Protein AF-A0A178GC09-F1 (afdb_monomer_lite)

Radius of gyration: 18.7 Å; chains: 1; bounding box: 62×29×46 Å

Secondary structure (DSSP, 8-state):
-HHHHHHH-TT-EEEEE-SS-EEEEPTTS-EEEEE--SS----TT-TTSSHHHHHHHHHHHSPPHHHHTTT--EEEEEESS--TT---HHHHHHHHHHHHHTT-SEEEEEETTS-BSS---PPPHHHHHHHHHHHHHHHHHHHHHHHHT--

Sequence (151 aa):
MLQQQLVKFPDAVWVQIYKDKMQLMDIDGTITHTRLPDVPYDHPRSIIADFDAAAVTLKQLLPSPVMKRLFSPIALLQIMDLPEDGLTEVEKRALLELGYESKVQNVILFDHAGNALTQANLPSQHRLTIIKIFLMIVIMVVLASSWFLTL

Foldseek 3Di:
DQLVVCVVQVLEFEWEQAQFKIFTAHSVRDTPFIFGFPDRLDDLQASNVDLVSLLVRLLVRDPDCPPSVPDHLEYEYEYEHADPVGDDPVRVVSVQVSVVSNVRNWYWYHYNVGHTPDDTPDDDPVVVVVVVVVVVVVVVVVVVVVVVVVD

Structure (mmCIF, N/CA/C/O backbone):
data_AF-A0A178GC09-F1
#
_entry.id   AF-A0A178GC09-F1
#
loop_
_atom_site.group_PDB
_atom_site.id
_atom_site.type_symbol
_atom_site.label_atom_id
_atom_site.label_alt_id
_atom_site.label_comp_id
_atom_site.label_asym_id
_atom_site.label_entity_id
_atom_site.label_seq_id
_atom_site.pdbx_PDB_ins_code
_atom_site.Cartn_x
_atom_site.Cartn_y
_atom_site.Cartn_z
_atom_site.occupancy
_atom_site.B_iso_or_equiv
_atom_site.auth_seq_id
_atom_site.auth_comp_id
_atom_site.auth_asym_id
_atom_site.auth_atom_id
_atom_site.pdbx_PDB_model_num
ATOM 1 N N . MET A 1 1 ? 8.783 -0.449 12.443 1.00 87.94 1 MET A N 1
ATOM 2 C CA . MET A 1 1 ? 8.723 -1.667 11.605 1.00 87.94 1 MET A CA 1
ATOM 3 C C . MET A 1 1 ? 7.281 -2.007 11.257 1.00 87.94 1 MET A C 1
ATOM 5 O O . MET A 1 1 ? 6.395 -1.657 12.035 1.00 87.94 1 MET A O 1
ATOM 9 N N . LEU A 1 2 ? 7.045 -2.664 10.118 1.00 89.12 2 LEU A N 1
ATOM 10 C CA . LEU A 1 2 ? 5.720 -3.057 9.613 1.00 89.12 2 LEU A CA 1
ATOM 11 C C . LEU A 1 2 ? 4.913 -3.847 10.651 1.00 89.12 2 LEU A C 1
ATOM 13 O O . LEU A 1 2 ? 3.786 -3.478 10.965 1.00 89.12 2 LEU A O 1
ATOM 17 N N . GLN A 1 3 ? 5.523 -4.860 11.267 1.00 89.38 3 GLN A N 1
ATOM 18 C CA . GLN A 1 3 ? 4.879 -5.728 12.259 1.00 89.38 3 GLN A CA 1
ATOM 19 C C . GLN A 1 3 ? 4.373 -4.929 13.467 1.00 89.38 3 GLN A C 1
ATOM 21 O O . GLN A 1 3 ? 3.278 -5.161 13.966 1.00 89.38 3 GLN A O 1
ATOM 26 N N . GLN A 1 4 ? 5.130 -3.918 13.902 1.00 88.38 4 GLN A N 1
ATOM 27 C CA . GLN A 1 4 ? 4.699 -3.032 14.987 1.00 88.38 4 GLN A CA 1
ATOM 28 C C . GLN A 1 4 ? 3.480 -2.191 14.586 1.00 88.38 4 GLN A C 1
ATOM 30 O O . GLN A 1 4 ? 2.637 -1.909 15.432 1.00 88.38 4 GLN A O 1
ATOM 35 N N . GLN A 1 5 ? 3.382 -1.774 13.318 1.00 88.00 5 GLN A N 1
ATOM 36 C CA . GLN A 1 5 ? 2.225 -1.019 12.831 1.00 88.00 5 GLN A CA 1
ATOM 37 C C . GLN A 1 5 ? 0.996 -1.910 12.657 1.00 88.00 5 GLN A C 1
ATOM 39 O O . GLN A 1 5 ? -0.090 -1.469 13.011 1.00 88.00 5 GLN A O 1
ATOM 44 N N . LEU A 1 6 ? 1.165 -3.155 12.204 1.00 87.88 6 LEU A N 1
ATOM 45 C CA . LEU A 1 6 ? 0.087 -4.147 12.134 1.00 87.88 6 LEU A CA 1
ATOM 46 C C . LEU A 1 6 ? -0.503 -4.441 13.522 1.00 87.88 6 LEU A C 1
ATOM 48 O O . LEU A 1 6 ? -1.715 -4.405 13.694 1.00 87.88 6 LEU A O 1
ATOM 52 N N . VAL A 1 7 ? 0.346 -4.619 14.544 1.00 87.50 7 VAL A N 1
ATOM 53 C CA . VAL A 1 7 ? -0.109 -4.799 15.938 1.00 87.50 7 VAL A CA 1
ATOM 54 C C . VAL A 1 7 ? -0.805 -3.543 16.474 1.00 87.50 7 VAL A C 1
ATOM 56 O O . VAL A 1 7 ? -1.811 -3.631 17.175 1.00 87.50 7 VAL A O 1
ATOM 59 N N . LYS A 1 8 ? -0.275 -2.356 16.158 1.00 85.19 8 LYS A N 1
ATOM 60 C CA . LYS A 1 8 ? -0.838 -1.076 16.611 1.00 85.19 8 LYS A CA 1
ATOM 61 C C . LYS A 1 8 ? -2.175 -0.748 15.938 1.00 85.19 8 LYS A C 1
ATOM 63 O O . LYS A 1 8 ? -3.032 -0.112 16.552 1.00 85.19 8 LYS A O 1
ATOM 68 N N . PHE A 1 9 ? -2.336 -1.154 14.685 1.00 83.44 9 PHE A N 1
ATOM 69 C CA . PHE A 1 9 ? -3.487 -0.858 13.846 1.00 83.44 9 PHE A CA 1
ATOM 70 C C . PHE A 1 9 ? -4.027 -2.159 13.239 1.00 83.44 9 PHE A C 1
ATOM 72 O O . PHE A 1 9 ? -3.809 -2.412 12.056 1.00 83.44 9 PHE A O 1
ATOM 79 N N . PRO A 1 10 ? -4.754 -2.975 14.022 1.00 80.81 10 PRO A N 1
ATOM 80 C CA . PRO A 1 10 ? -5.246 -4.275 13.563 1.00 80.81 10 PRO A CA 1
ATOM 81 C C . PRO A 1 10 ? -6.250 -4.162 12.410 1.00 80.81 10 PRO A C 1
ATOM 83 O O . PRO A 1 10 ? -6.382 -5.075 11.606 1.00 80.81 10 PRO A O 1
ATOM 86 N N . ASP A 1 11 ? -6.926 -3.017 12.295 1.00 78.2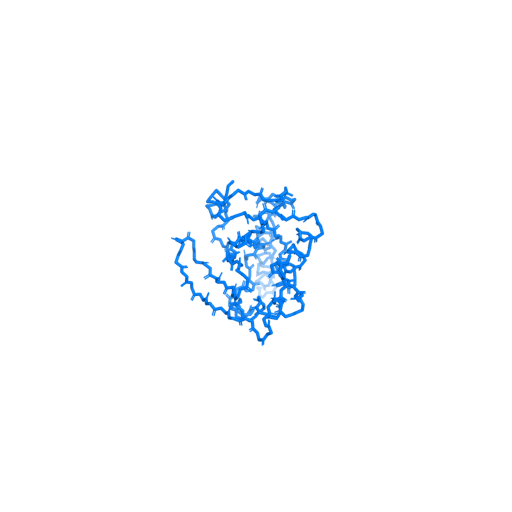5 11 ASP A N 1
ATOM 87 C CA . ASP A 1 11 ? -7.853 -2.749 11.198 1.00 78.25 11 ASP A CA 1
ATOM 88 C C . ASP A 1 11 ? -7.139 -2.277 9.919 1.00 78.25 11 ASP A C 1
ATOM 90 O O . ASP A 1 11 ? -7.805 -2.103 8.896 1.00 78.25 11 ASP A O 1
ATOM 94 N N . ALA A 1 12 ? -5.825 -2.003 9.954 1.00 84.19 12 ALA A N 1
ATOM 95 C CA . ALA A 1 12 ? -5.079 -1.413 8.841 1.00 84.19 12 ALA A CA 1
ATOM 96 C C . ALA A 1 12 ? -5.183 -2.246 7.560 1.00 84.19 12 ALA A C 1
ATOM 98 O O . ALA A 1 12 ? -5.212 -3.474 7.571 1.00 84.19 12 ALA A O 1
ATOM 99 N N . VAL A 1 13 ? -5.209 -1.556 6.425 1.00 87.38 13 VAL A N 1
ATOM 100 C CA . VAL A 1 13 ? -5.180 -2.212 5.121 1.00 87.38 13 VAL A CA 1
ATOM 101 C C . VAL A 1 13 ? -3.726 -2.429 4.727 1.00 87.38 13 VAL A C 1
ATOM 103 O O . VAL A 1 13 ? -3.028 -1.466 4.421 1.00 87.38 13 VAL A O 1
ATOM 106 N N . TRP A 1 14 ? -3.266 -3.677 4.726 1.00 91.12 14 TRP A N 1
ATOM 107 C CA . TRP A 1 14 ? -1.921 -4.020 4.275 1.00 91.12 14 TRP A CA 1
ATOM 108 C C . TRP A 1 14 ? -1.936 -4.486 2.821 1.00 91.12 14 TRP A C 1
ATOM 110 O O . TRP A 1 14 ? -2.581 -5.474 2.474 1.00 91.12 14 TRP A O 1
ATOM 120 N N . VAL A 1 15 ? -1.223 -3.757 1.964 1.00 92.06 15 VAL A N 1
ATOM 121 C CA . VAL A 1 15 ? -1.088 -4.075 0.541 1.00 92.06 15 VAL A CA 1
ATOM 122 C C . VAL A 1 15 ? 0.379 -4.274 0.204 1.00 92.06 15 VAL A C 1
ATOM 124 O O . VAL A 1 15 ? 1.208 -3.422 0.514 1.00 92.06 15 VAL A O 1
ATOM 127 N N . GLN A 1 16 ? 0.687 -5.377 -0.468 1.00 94.50 16 GLN A N 1
ATOM 128 C CA . GLN A 1 16 ? 1.968 -5.600 -1.122 1.00 94.50 16 GLN A CA 1
ATOM 129 C C . GLN A 1 16 ? 1.888 -5.172 -2.585 1.00 94.50 16 GLN A C 1
ATOM 131 O O . GLN A 1 16 ? 0.954 -5.541 -3.300 1.00 94.50 16 GLN A O 1
ATOM 136 N N . ILE A 1 17 ? 2.868 -4.386 -3.020 1.00 91.75 17 ILE A N 1
ATOM 137 C CA . ILE A 1 17 ? 2.974 -3.854 -4.378 1.00 91.75 17 ILE A CA 1
ATOM 138 C C . ILE A 1 17 ? 4.210 -4.463 -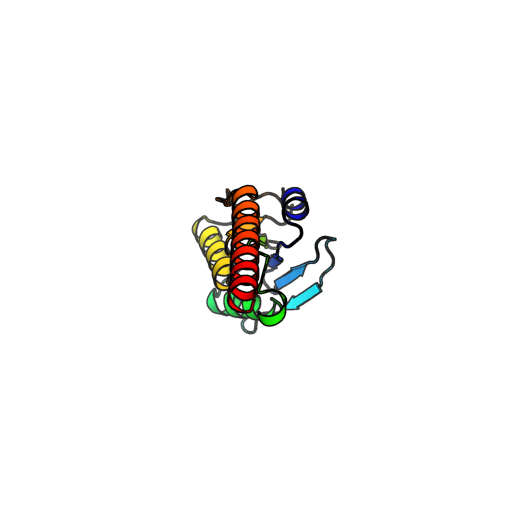5.038 1.00 91.75 17 ILE A C 1
ATOM 140 O O . ILE A 1 17 ? 5.331 -4.318 -4.542 1.00 91.75 17 ILE A O 1
ATOM 144 N N . TYR A 1 18 ? 3.972 -5.127 -6.164 1.00 90.19 18 TYR A N 1
ATOM 145 C CA . TYR A 1 18 ? 4.966 -5.693 -7.069 1.00 90.19 18 TYR A CA 1
ATOM 146 C C . TYR A 1 18 ? 4.915 -4.942 -8.404 1.00 90.19 18 TYR A C 1
ATOM 148 O O . TYR A 1 18 ? 3.983 -4.175 -8.657 1.00 90.19 18 TYR A O 1
ATOM 156 N N . LYS A 1 19 ? 5.879 -5.201 -9.289 1.00 85.06 19 LYS A N 1
ATOM 157 C CA . LYS A 1 19 ? 5.884 -4.640 -10.653 1.00 85.06 19 LYS A CA 1
ATOM 158 C C . LYS A 1 19 ? 4.739 -5.151 -11.530 1.00 85.06 19 LYS A C 1
ATOM 160 O O . LYS A 1 19 ? 4.372 -4.493 -12.495 1.00 85.06 19 LYS A O 1
ATOM 165 N N . ASP A 1 20 ? 4.194 -6.323 -11.225 1.00 86.56 20 ASP A N 1
ATOM 166 C CA . ASP A 1 20 ? 3.226 -7.028 -12.074 1.00 86.56 20 ASP A CA 1
ATOM 167 C C . ASP A 1 20 ? 1.876 -7.287 -11.391 1.00 86.56 20 ASP A C 1
ATOM 169 O O . ASP A 1 20 ? 0.942 -7.772 -12.027 1.00 86.56 20 ASP A O 1
ATOM 173 N N . LYS A 1 21 ? 1.755 -6.998 -10.093 1.00 89.75 21 LYS A N 1
ATOM 174 C CA . LYS A 1 21 ? 0.545 -7.268 -9.311 1.00 89.75 21 LYS A CA 1
ATOM 175 C C . LYS A 1 21 ? 0.506 -6.471 -8.017 1.00 89.75 21 LYS A C 1
ATOM 177 O O . LYS A 1 21 ? 1.509 -5.971 -7.514 1.00 89.75 21 LYS A O 1
ATOM 182 N N . MET A 1 22 ? -0.675 -6.432 -7.423 1.00 92.38 22 MET A N 1
ATOM 183 C CA . MET A 1 22 ? -0.876 -5.998 -6.049 1.00 92.38 22 MET A CA 1
ATOM 184 C C . MET A 1 22 ? -1.601 -7.089 -5.270 1.00 92.38 22 MET A C 1
ATOM 186 O O . MET A 1 22 ? -2.489 -7.770 -5.794 1.00 92.38 22 MET A O 1
ATOM 190 N N . GLN A 1 23 ? -1.220 -7.260 -4.010 1.00 93.94 23 GLN A N 1
ATOM 191 C CA . GLN A 1 23 ? -1.781 -8.275 -3.129 1.00 93.94 23 GLN A CA 1
ATOM 192 C C . GLN A 1 23 ? -2.286 -7.633 -1.846 1.00 93.94 23 GLN A C 1
ATOM 194 O O . GLN A 1 23 ? -1.589 -6.851 -1.208 1.00 93.94 23 GLN A O 1
ATOM 199 N N . LEU A 1 24 ? -3.521 -7.954 -1.478 1.00 91.25 24 LEU A N 1
ATOM 200 C CA . LEU A 1 24 ? -4.099 -7.584 -0.199 1.00 91.25 24 LEU A CA 1
ATOM 201 C C . LEU A 1 24 ? -3.744 -8.674 0.798 1.00 91.25 24 LEU A C 1
ATOM 203 O O . LEU A 1 24 ? -4.108 -9.835 0.597 1.00 91.25 24 LEU A O 1
ATOM 207 N N . MET A 1 25 ? -3.076 -8.279 1.866 1.00 90.50 25 MET A N 1
ATOM 208 C CA . MET A 1 25 ? -2.606 -9.180 2.902 1.00 90.50 25 MET A CA 1
ATOM 209 C C . MET A 1 25 ? -3.533 -9.124 4.112 1.00 90.50 25 MET A C 1
ATOM 211 O O . MET A 1 25 ? -4.105 -8.077 4.429 1.00 90.50 25 MET A O 1
ATOM 215 N N . ASP A 1 26 ? -3.671 -10.261 4.780 1.00 86.38 26 ASP A N 1
ATOM 216 C CA . ASP A 1 26 ? -4.212 -10.332 6.131 1.00 86.38 26 ASP A CA 1
ATOM 217 C C . ASP A 1 26 ? -3.112 -10.038 7.161 1.00 86.38 26 ASP A C 1
ATOM 219 O O . ASP A 1 26 ? -1.923 -10.103 6.843 1.00 86.38 26 ASP A O 1
ATOM 223 N N . ILE A 1 27 ? -3.487 -9.750 8.407 1.00 84.56 27 ILE A N 1
ATOM 224 C CA . ILE A 1 27 ? -2.550 -9.421 9.490 1.00 84.56 27 ILE A CA 1
ATOM 225 C C . ILE A 1 27 ? -1.521 -10.533 9.753 1.00 84.56 27 ILE A C 1
ATOM 227 O O . ILE A 1 27 ? -0.377 -10.241 10.104 1.00 84.56 27 ILE A O 1
ATOM 231 N N . ASP A 1 28 ? -1.903 -11.786 9.501 1.00 86.38 28 ASP A N 1
ATOM 232 C CA . ASP A 1 28 ? -1.059 -12.972 9.672 1.00 86.38 28 ASP A CA 1
ATOM 233 C C . ASP A 1 28 ? -0.097 -13.213 8.490 1.00 86.38 28 ASP A C 1
ATOM 235 O O . ASP A 1 28 ? 0.675 -14.170 8.494 1.00 86.38 28 ASP A O 1
ATOM 239 N N . GLY A 1 29 ? -0.132 -12.366 7.454 1.00 86.38 29 GLY A N 1
ATOM 240 C CA . GLY A 1 29 ? 0.701 -12.516 6.254 1.00 86.38 29 GLY A CA 1
ATOM 241 C C . GLY A 1 29 ? 0.110 -13.423 5.180 1.00 86.38 29 GLY A C 1
ATOM 242 O O . GLY A 1 29 ? 0.776 -13.713 4.187 1.00 86.38 29 GLY A O 1
ATOM 243 N N . THR A 1 30 ? -1.143 -13.847 5.336 1.00 90.06 30 THR A N 1
ATOM 244 C CA . THR A 1 30 ? -1.856 -14.616 4.310 1.00 90.06 30 THR A CA 1
ATOM 245 C C . THR A 1 30 ? -2.349 -13.694 3.195 1.00 90.06 30 THR A C 1
ATOM 247 O O . THR A 1 30 ? -2.872 -12.609 3.451 1.00 90.06 30 THR A O 1
ATOM 250 N N . ILE A 1 31 ? -2.227 -14.127 1.939 1.00 91.44 31 ILE A N 1
ATOM 251 C CA . ILE A 1 31 ? -2.752 -13.383 0.790 1.00 91.44 31 ILE A CA 1
ATOM 252 C C . ILE A 1 31 ? -4.276 -13.532 0.768 1.00 91.44 31 ILE A C 1
ATOM 254 O O . ILE A 1 31 ? -4.797 -14.622 0.544 1.00 91.44 31 ILE A O 1
ATOM 258 N N . THR A 1 32 ? -4.994 -12.429 0.963 1.00 88.31 32 THR A N 1
ATOM 259 C CA . THR A 1 32 ? -6.461 -12.409 0.894 1.00 88.31 32 THR A CA 1
ATOM 260 C C . THR A 1 32 ? -6.939 -12.272 -0.549 1.00 88.31 32 THR A C 1
ATOM 262 O O . THR A 1 32 ? -7.835 -12.988 -0.982 1.00 88.31 32 THR A O 1
ATOM 265 N N . HIS A 1 33 ? -6.371 -11.323 -1.299 1.00 88.56 33 HIS A N 1
ATOM 266 C CA . HIS A 1 33 ? -6.730 -11.068 -2.696 1.00 88.56 33 HIS A CA 1
ATOM 267 C C . HIS A 1 33 ? -5.486 -10.709 -3.504 1.00 88.56 33 HIS A C 1
ATOM 269 O O . HIS A 1 33 ? -4.566 -10.085 -2.990 1.00 88.56 33 HIS A O 1
ATOM 275 N N . THR A 1 34 ? -5.470 -11.073 -4.784 1.00 92.19 34 THR A N 1
ATOM 276 C CA . THR A 1 34 ? -4.445 -10.647 -5.746 1.00 92.19 34 THR A CA 1
ATOM 277 C C . THR A 1 34 ? -5.125 -10.003 -6.946 1.00 92.19 34 THR A C 1
ATOM 279 O O . THR A 1 34 ? -6.154 -10.493 -7.426 1.00 92.19 34 THR A O 1
ATOM 282 N N . ARG A 1 35 ? -4.547 -8.909 -7.436 1.00 90.19 35 ARG A N 1
ATOM 283 C CA . ARG A 1 35 ? -4.944 -8.256 -8.681 1.00 90.19 35 ARG A CA 1
ATOM 284 C C . ARG A 1 35 ? -3.728 -8.006 -9.546 1.00 90.19 35 ARG A C 1
ATOM 286 O O . ARG A 1 35 ? -2.702 -7.548 -9.054 1.00 90.19 35 ARG A O 1
ATOM 293 N N . LEU A 1 36 ? -3.879 -8.324 -10.822 1.00 88.62 36 LEU A N 1
ATOM 294 C CA . LEU A 1 36 ? -2.946 -7.944 -11.865 1.00 88.62 36 LEU A CA 1
ATOM 295 C C . LEU A 1 36 ? -3.466 -6.644 -12.483 1.00 88.62 36 LEU A C 1
ATOM 297 O O . LEU A 1 36 ? -4.686 -6.464 -12.528 1.00 88.62 36 LEU A O 1
ATOM 301 N N . PRO A 1 37 ? -2.581 -5.745 -12.922 1.00 83.62 37 PRO A N 1
ATOM 302 C CA . PRO A 1 37 ? -3.009 -4.549 -13.605 1.00 83.62 37 PRO A CA 1
ATOM 303 C C . PRO A 1 37 ? -3.514 -4.855 -15.008 1.00 83.62 37 PRO A C 1
ATOM 305 O O . PRO A 1 37 ? -2.978 -5.718 -15.702 1.00 83.62 37 PRO A O 1
ATOM 308 N N . ASP A 1 38 ? -4.516 -4.092 -15.434 1.00 77.25 38 ASP A N 1
ATOM 309 C CA . ASP A 1 38 ? -5.050 -4.167 -16.797 1.00 77.25 38 ASP A CA 1
ATOM 310 C C . ASP A 1 38 ? -4.016 -3.689 -17.835 1.00 77.25 38 ASP A C 1
ATOM 312 O O . ASP A 1 38 ? -3.991 -4.167 -18.970 1.00 77.25 38 ASP A O 1
ATOM 316 N N . VAL A 1 39 ? -3.136 -2.766 -17.430 1.00 73.25 39 VAL A N 1
ATOM 317 C CA . VAL A 1 39 ? -2.001 -2.274 -18.216 1.00 73.25 39 VAL A CA 1
ATOM 318 C C . VAL A 1 39 ? -0.714 -2.594 -17.455 1.00 73.25 39 VAL A C 1
ATOM 320 O O . VAL A 1 39 ? -0.572 -2.140 -16.319 1.00 73.25 39 VAL A O 1
ATOM 323 N N . PRO A 1 40 ? 0.234 -3.351 -18.038 1.00 70.69 40 PRO A N 1
ATOM 324 C CA . PRO A 1 40 ? 1.516 -3.615 -17.397 1.00 70.69 40 PRO A CA 1
ATOM 325 C C . PRO A 1 40 ? 2.206 -2.314 -16.986 1.00 70.69 40 PRO A C 1
ATOM 327 O O . PRO A 1 40 ? 2.317 -1.389 -17.789 1.00 70.69 40 PRO A O 1
ATOM 330 N N . TYR A 1 41 ? 2.724 -2.260 -15.760 1.00 63.84 41 TYR A N 1
ATOM 331 C CA . TYR A 1 41 ? 3.497 -1.121 -15.256 1.00 63.84 41 TYR A CA 1
ATOM 332 C C . TYR A 1 41 ? 4.914 -1.081 -15.855 1.00 63.84 41 TYR A C 1
ATOM 334 O O . TYR A 1 41 ? 5.867 -0.752 -15.154 1.00 63.84 41 TYR A O 1
ATOM 342 N N . ASP A 1 42 ? 5.088 -1.482 -17.115 1.00 59.84 42 ASP A N 1
ATOM 343 C CA . ASP A 1 42 ? 6.392 -1.832 -17.670 1.00 59.84 42 ASP A CA 1
ATOM 344 C C . ASP A 1 42 ? 7.255 -0.584 -17.899 1.00 59.84 42 ASP A C 1
ATOM 346 O O . ASP A 1 42 ? 7.216 0.075 -18.939 1.00 59.84 42 ASP A O 1
ATOM 350 N N . HIS A 1 43 ? 8.035 -0.236 -16.877 1.00 64.50 43 HIS A N 1
ATOM 351 C CA . HIS A 1 43 ? 9.110 0.732 -16.973 1.00 64.50 43 HIS A CA 1
ATOM 352 C C . HIS A 1 43 ? 10.317 0.234 -16.173 1.00 64.50 43 HIS A C 1
ATOM 354 O O . HIS A 1 43 ? 10.189 -0.110 -14.996 1.00 64.50 43 HIS A O 1
ATOM 360 N N . PRO A 1 44 ? 11.531 0.260 -16.750 1.00 61.12 44 PRO A N 1
ATOM 361 C CA . PRO A 1 44 ? 12.720 -0.314 -16.117 1.00 61.12 44 PRO A CA 1
ATOM 362 C C . PRO A 1 44 ? 13.078 0.342 -14.776 1.00 61.12 44 PRO A C 1
ATOM 364 O O . PRO A 1 44 ? 13.760 -0.268 -13.957 1.00 61.12 44 PRO A O 1
ATOM 367 N N . ARG A 1 45 ? 12.616 1.579 -14.551 1.00 65.6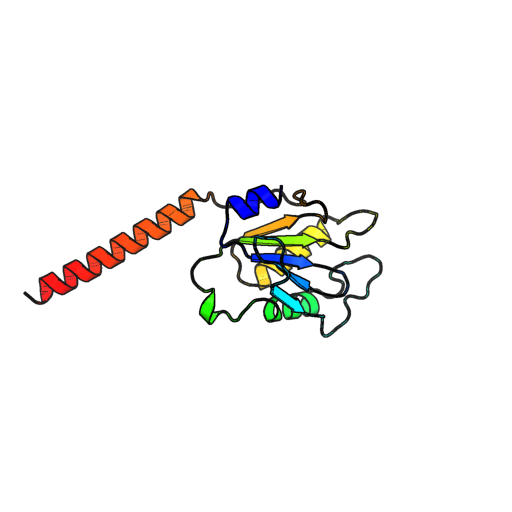2 45 ARG A N 1
ATOM 368 C CA . ARG A 1 45 ? 12.959 2.403 -13.383 1.00 65.62 45 ARG A CA 1
ATOM 369 C C . ARG A 1 45 ? 11.794 2.772 -12.464 1.00 65.62 45 ARG A C 1
ATOM 371 O O . ARG A 1 45 ? 12.049 3.494 -11.523 1.00 65.62 45 ARG A O 1
ATOM 378 N N . SER A 1 46 ? 10.557 2.337 -12.728 1.00 70.69 46 SER A N 1
ATOM 379 C CA . SER A 1 46 ? 9.405 2.683 -11.873 1.00 70.69 46 SER A CA 1
ATOM 380 C C . SER A 1 46 ? 8.575 1.447 -11.551 1.00 70.69 46 SER A C 1
ATOM 382 O O . SER A 1 46 ? 8.299 0.639 -12.430 1.00 70.69 46 SER A O 1
ATOM 384 N N . ILE A 1 47 ? 8.165 1.314 -10.289 1.00 75.44 47 ILE A N 1
ATOM 385 C CA . ILE A 1 47 ? 7.266 0.241 -9.826 1.00 75.44 47 ILE A CA 1
ATOM 386 C C . ILE A 1 47 ? 5.822 0.499 -10.271 1.00 75.44 47 ILE A C 1
ATOM 388 O O . ILE A 1 47 ? 5.063 -0.432 -10.512 1.00 75.44 47 ILE A O 1
ATOM 392 N N . ILE A 1 48 ? 5.455 1.775 -10.380 1.00 73.94 48 ILE A N 1
ATOM 393 C CA . ILE A 1 48 ? 4.140 2.251 -10.808 1.00 73.94 48 ILE A CA 1
ATOM 394 C C . ILE A 1 48 ? 4.347 3.132 -12.040 1.00 73.94 48 ILE A C 1
ATOM 396 O O . ILE A 1 48 ? 4.202 4.349 -11.992 1.00 73.94 48 ILE A O 1
ATOM 400 N N . ALA A 1 49 ? 4.818 2.527 -13.133 1.00 73.50 49 ALA A N 1
ATOM 401 C CA . ALA A 1 49 ? 5.105 3.246 -14.377 1.00 73.50 49 ALA A CA 1
ATOM 402 C C . ALA A 1 49 ? 3.916 4.064 -14.889 1.00 73.50 49 ALA A C 1
ATOM 404 O O . ALA A 1 49 ? 4.105 5.153 -15.425 1.00 73.50 49 ALA A O 1
ATOM 405 N N . ASP A 1 50 ? 2.711 3.536 -14.684 1.00 82.81 50 ASP A N 1
ATOM 406 C CA . ASP A 1 50 ? 1.448 4.203 -14.946 1.00 82.81 50 ASP A CA 1
ATOM 407 C C . ASP A 1 50 ? 0.683 4.337 -13.622 1.00 82.81 50 ASP A C 1
ATOM 409 O O . ASP A 1 50 ? 0.231 3.351 -13.029 1.00 82.81 50 ASP A O 1
ATOM 413 N N . PHE A 1 51 ? 0.591 5.574 -13.135 1.00 85.81 51 PHE A N 1
ATOM 414 C CA . PHE A 1 51 ? -0.077 5.892 -11.878 1.00 85.81 51 PHE A CA 1
ATOM 415 C C . PHE A 1 51 ? -1.580 5.600 -11.937 1.00 85.81 51 PHE A C 1
ATOM 417 O O . PHE A 1 51 ? -2.138 5.066 -10.977 1.00 85.81 51 PHE A O 1
ATOM 424 N N . ASP A 1 52 ? -2.235 5.915 -13.054 1.00 86.75 52 ASP A N 1
ATOM 425 C CA . ASP A 1 52 ? -3.682 5.768 -13.194 1.00 86.75 52 ASP A CA 1
ATOM 426 C C . ASP A 1 52 ? -4.063 4.286 -13.235 1.00 86.75 52 ASP A C 1
ATOM 428 O O . ASP A 1 52 ? -4.977 3.852 -12.525 1.00 86.75 52 ASP A O 1
ATOM 432 N N . ALA A 1 53 ? -3.304 3.478 -13.982 1.00 85.88 53 ALA A N 1
ATOM 433 C CA . ALA A 1 53 ? -3.465 2.026 -13.995 1.00 85.88 53 ALA A CA 1
ATOM 434 C C . ALA A 1 53 ? -3.224 1.415 -12.603 1.00 85.88 53 ALA A C 1
ATOM 436 O O . ALA A 1 53 ? -3.986 0.549 -12.153 1.00 85.88 53 ALA A O 1
ATOM 437 N N . ALA A 1 54 ? -2.205 1.893 -11.881 1.00 88.31 54 ALA A N 1
ATOM 438 C CA . ALA A 1 54 ? -1.935 1.459 -10.514 1.00 88.31 54 ALA A CA 1
ATOM 439 C C . ALA A 1 54 ? -3.081 1.825 -9.559 1.00 88.31 54 ALA A C 1
ATOM 441 O O . ALA A 1 54 ? -3.499 0.999 -8.741 1.00 88.31 54 ALA A O 1
ATOM 442 N N . ALA A 1 55 ? -3.646 3.027 -9.690 1.00 88.38 55 ALA A N 1
ATOM 443 C CA . ALA A 1 55 ? -4.767 3.491 -8.880 1.00 88.38 55 ALA A CA 1
ATOM 444 C C . ALA A 1 55 ? -6.037 2.676 -9.138 1.00 88.38 55 ALA A C 1
ATOM 446 O O . ALA A 1 55 ? -6.743 2.318 -8.191 1.00 88.38 55 ALA A O 1
ATOM 447 N N . VAL A 1 56 ? -6.322 2.342 -10.399 1.00 88.06 56 VAL A N 1
ATOM 448 C CA . VAL A 1 56 ? -7.431 1.449 -10.763 1.00 88.06 56 VAL A CA 1
ATOM 449 C C . VAL A 1 56 ? -7.232 0.069 -10.142 1.00 88.06 56 VAL A C 1
ATOM 451 O O . VAL A 1 56 ? -8.139 -0.435 -9.477 1.00 88.06 56 VAL A O 1
ATOM 454 N N . THR A 1 57 ? -6.034 -0.501 -10.272 1.00 89.62 57 THR A N 1
ATOM 455 C CA . THR A 1 57 ? -5.702 -1.819 -9.714 1.00 89.62 57 THR A CA 1
ATOM 456 C C . THR A 1 57 ? -5.870 -1.842 -8.198 1.00 89.62 57 THR A C 1
ATOM 458 O O . THR A 1 57 ? -6.515 -2.743 -7.659 1.00 89.62 57 THR A O 1
ATOM 461 N N . LEU A 1 58 ? -5.376 -0.816 -7.496 1.00 88.25 58 LEU A N 1
ATOM 462 C CA . LEU A 1 58 ? -5.540 -0.691 -6.049 1.00 88.25 58 LEU A CA 1
ATOM 463 C C . LEU A 1 58 ? -7.019 -0.558 -5.658 1.00 88.25 58 LEU A C 1
ATOM 465 O O . LEU A 1 58 ? -7.484 -1.251 -4.754 1.00 88.25 58 LEU A O 1
ATOM 469 N N . LYS A 1 59 ? -7.792 0.280 -6.361 1.00 86.31 59 LYS A N 1
ATOM 470 C CA . LYS A 1 59 ? -9.236 0.450 -6.117 1.00 86.31 59 LYS A CA 1
ATOM 471 C C . LYS A 1 59 ? -10.015 -0.856 -6.303 1.00 86.31 59 LYS A C 1
ATOM 473 O O . LYS A 1 59 ? -10.947 -1.106 -5.545 1.00 86.31 59 LYS A O 1
ATOM 478 N N . GLN A 1 60 ? -9.641 -1.677 -7.284 1.00 86.38 60 GLN A N 1
ATOM 479 C CA . GLN A 1 60 ? -10.262 -2.980 -7.552 1.00 86.38 60 GLN A CA 1
ATOM 480 C C . GLN A 1 60 ? -9.778 -4.098 -6.616 1.00 86.38 60 GLN A C 1
ATOM 482 O O . GLN A 1 60 ? -10.489 -5.088 -6.414 1.00 86.38 60 GLN A O 1
ATOM 487 N N . LEU A 1 61 ? -8.559 -3.982 -6.083 1.00 86.81 61 LEU A N 1
ATOM 488 C CA . LEU A 1 61 ? -8.005 -4.910 -5.098 1.00 86.81 61 LEU A CA 1
ATOM 489 C C . LEU A 1 61 ? -8.705 -4.763 -3.749 1.00 86.81 61 LEU A C 1
ATOM 491 O O . LEU A 1 61 ? -8.942 -5.752 -3.053 1.00 86.81 61 LEU A O 1
ATOM 495 N N . LEU A 1 62 ? -9.023 -3.528 -3.372 1.00 81.38 62 LEU A N 1
ATOM 496 C CA . LEU A 1 62 ? -9.676 -3.259 -2.106 1.00 81.38 62 LEU A CA 1
ATOM 497 C C . LEU A 1 62 ? -11.142 -3.706 -2.157 1.00 81.38 62 LEU A C 1
ATOM 499 O O . LEU A 1 62 ? -11.866 -3.373 -3.097 1.00 81.38 62 LEU A O 1
ATOM 503 N N . PRO A 1 63 ? -11.614 -4.461 -1.147 1.00 68.62 63 PRO A N 1
ATOM 504 C CA . PRO A 1 63 ? -12.992 -4.924 -1.112 1.00 68.62 63 PRO A CA 1
ATOM 505 C C . PRO A 1 63 ? -13.949 -3.730 -1.100 1.00 68.62 63 PRO A C 1
ATOM 507 O O . PRO A 1 63 ? -13.630 -2.670 -0.556 1.00 68.62 63 PRO A O 1
ATOM 510 N N . SER A 1 64 ? -15.128 -3.915 -1.705 1.00 60.75 64 SER A N 1
ATOM 511 C CA . SER A 1 64 ? -16.046 -2.813 -1.987 1.00 60.75 64 SER A CA 1
ATOM 512 C C . SER A 1 64 ? -16.309 -1.923 -0.756 1.00 60.75 64 SER A C 1
ATOM 514 O O . SER A 1 64 ? -16.401 -2.418 0.376 1.00 60.75 64 SER A O 1
ATOM 516 N N . PRO A 1 65 ? -16.505 -0.607 -0.962 1.00 51.47 65 PRO A N 1
ATOM 517 C CA . PRO A 1 65 ? -16.639 0.362 0.118 1.00 51.47 65 PRO A CA 1
ATOM 518 C C . PRO A 1 65 ? -17.745 0.042 1.128 1.00 51.47 65 PRO A C 1
ATOM 520 O O . PRO A 1 65 ? -17.705 0.550 2.235 1.00 51.47 65 PRO A O 1
ATOM 523 N N . VAL A 1 66 ? -18.748 -0.765 0.780 1.00 42.47 66 VAL A N 1
ATOM 524 C CA . VAL A 1 66 ? -19.941 -0.961 1.615 1.00 42.47 66 VAL A CA 1
ATOM 525 C C . VAL A 1 66 ? -19.651 -1.783 2.880 1.00 42.47 66 VAL A C 1
ATOM 527 O O . VAL A 1 66 ? -20.357 -1.604 3.865 1.00 42.47 66 VAL A O 1
ATOM 530 N N . MET A 1 67 ? -18.577 -2.587 2.921 1.00 44.19 67 MET A N 1
ATOM 531 C CA . MET A 1 67 ? -18.312 -3.485 4.062 1.00 44.19 67 MET A CA 1
ATOM 532 C C . MET A 1 67 ? -17.125 -3.081 4.958 1.00 44.19 67 MET A C 1
ATOM 534 O O . MET A 1 67 ? -17.054 -3.528 6.097 1.00 44.19 67 MET A O 1
ATOM 538 N N . LYS A 1 68 ? -16.231 -2.183 4.508 1.00 50.09 68 LYS A N 1
ATOM 539 C CA . LYS A 1 68 ? -15.113 -1.638 5.322 1.00 50.09 68 LYS A CA 1
ATOM 540 C C . LYS A 1 68 ? -15.240 -0.144 5.665 1.00 50.09 68 LYS A C 1
ATOM 542 O O . LYS A 1 68 ? -14.363 0.398 6.335 1.00 50.09 68 LYS A O 1
ATOM 547 N N . ARG A 1 69 ? -16.330 0.521 5.250 1.00 43.66 69 ARG A N 1
ATOM 548 C CA . ARG A 1 69 ? -16.553 1.9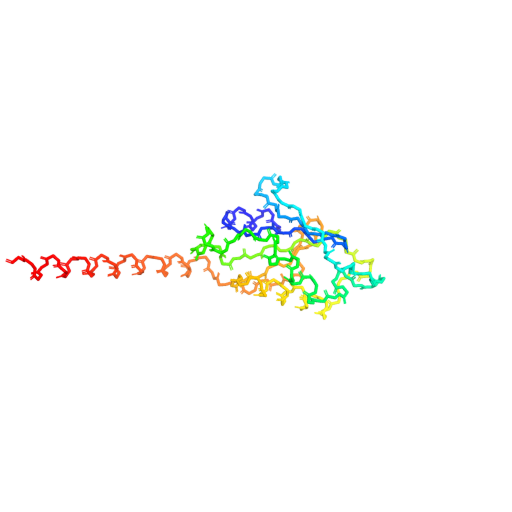87 5.315 1.00 43.66 69 ARG A CA 1
ATOM 549 C C . ARG A 1 69 ? -16.504 2.647 6.692 1.00 43.66 69 ARG A C 1
ATOM 551 O O . ARG A 1 69 ? -16.741 3.849 6.747 1.00 43.66 69 ARG A O 1
ATOM 558 N N . LEU A 1 70 ? -16.220 1.932 7.779 1.00 43.38 70 LEU A N 1
ATOM 559 C CA . LEU A 1 70 ? -16.325 2.525 9.105 1.00 43.38 70 LEU A CA 1
ATOM 560 C C . LEU A 1 70 ? -14.999 2.745 9.846 1.00 43.38 70 LEU A C 1
ATOM 562 O O . LEU A 1 70 ? -14.940 3.754 10.537 1.00 43.38 70 LEU A O 1
ATOM 566 N N . PHE A 1 71 ? -13.923 1.945 9.700 1.00 48.78 71 PHE A N 1
ATOM 567 C CA . PHE A 1 71 ? -12.835 2.040 10.706 1.00 48.78 71 PHE A CA 1
ATOM 568 C C . PHE A 1 71 ? -11.367 1.829 10.316 1.00 48.78 71 PHE A C 1
ATOM 570 O O . PHE A 1 71 ? -10.557 1.842 11.237 1.00 48.78 71 PHE A O 1
ATOM 577 N N . SER A 1 72 ? -10.957 1.738 9.045 1.00 59.28 72 SER A N 1
ATOM 578 C CA . SER A 1 72 ? -9.508 1.692 8.769 1.00 59.28 72 SER A CA 1
ATOM 579 C C . SER A 1 72 ? -8.951 2.986 8.172 1.00 59.28 72 SER A C 1
ATOM 581 O O . SER A 1 72 ? -8.990 3.180 6.958 1.00 59.28 72 SER A O 1
ATOM 583 N N . PRO A 1 73 ? -8.436 3.909 9.006 1.00 69.75 73 PRO A N 1
ATOM 584 C CA . PRO A 1 73 ? -7.861 5.168 8.548 1.00 69.75 73 PRO A CA 1
ATOM 585 C C . PRO A 1 73 ? -6.447 5.015 7.971 1.00 69.75 73 PRO A C 1
ATOM 587 O O . PRO A 1 73 ? -5.842 6.035 7.647 1.00 69.75 73 PRO A O 1
ATOM 590 N N . ILE A 1 74 ? -5.878 3.805 7.906 1.00 82.81 74 ILE A N 1
ATOM 591 C CA . ILE A 1 74 ? -4.451 3.598 7.626 1.00 82.81 74 ILE A CA 1
ATOM 592 C C . ILE A 1 74 ? -4.258 2.496 6.580 1.00 82.81 74 ILE A C 1
ATOM 594 O O . ILE A 1 74 ? -4.678 1.357 6.783 1.00 82.81 74 ILE A O 1
ATOM 598 N N . ALA A 1 75 ? -3.565 2.836 5.494 1.00 87.50 75 ALA A N 1
ATOM 599 C CA . ALA A 1 75 ? -2.961 1.883 4.573 1.00 87.50 75 ALA A CA 1
ATOM 600 C C . ALA A 1 75 ? -1.474 1.695 4.891 1.00 87.50 75 ALA A C 1
ATOM 602 O O . ALA A 1 75 ? -0.729 2.663 5.060 1.00 87.50 75 ALA A O 1
ATOM 603 N N . LEU A 1 76 ? -1.044 0.439 4.930 1.00 91.38 76 LEU A N 1
ATOM 604 C CA . LEU A 1 76 ? 0.349 0.024 5.001 1.00 91.38 76 LEU A CA 1
ATOM 605 C C . LEU A 1 76 ? 0.713 -0.523 3.620 1.00 91.38 76 LEU A C 1
ATOM 607 O O . LEU A 1 76 ? 0.296 -1.623 3.260 1.00 91.38 76 LEU A O 1
ATOM 611 N N . LEU A 1 77 ? 1.439 0.261 2.828 1.00 92.62 77 LEU A N 1
ATOM 612 C CA . LEU A 1 77 ? 1.881 -0.153 1.501 1.00 92.62 77 LEU A CA 1
ATOM 613 C C . LEU A 1 77 ? 3.301 -0.692 1.611 1.00 92.62 77 LEU A C 1
ATOM 615 O O . LEU A 1 77 ? 4.216 0.027 2.010 1.00 92.62 77 LEU A O 1
ATOM 619 N N . GLN A 1 78 ? 3.478 -1.959 1.272 1.00 94.25 78 GLN A N 1
ATOM 620 C CA . GLN A 1 78 ? 4.764 -2.632 1.289 1.00 94.25 78 GLN A CA 1
ATOM 621 C C . GLN A 1 78 ? 5.252 -2.842 -0.140 1.00 94.25 78 GLN A C 1
ATOM 623 O O . GLN A 1 78 ? 4.579 -3.469 -0.955 1.00 94.25 78 GLN A O 1
ATOM 628 N N . ILE A 1 79 ? 6.431 -2.314 -0.435 1.00 92.62 79 ILE A N 1
ATOM 629 C CA . ILE A 1 79 ? 7.031 -2.348 -1.759 1.00 92.62 79 ILE A CA 1
ATOM 630 C C . ILE A 1 79 ? 7.954 -3.558 -1.855 1.00 92.62 79 ILE A C 1
ATOM 632 O O . ILE A 1 79 ? 9.000 -3.597 -1.207 1.00 92.62 79 ILE A O 1
ATOM 636 N N . MET A 1 80 ? 7.550 -4.547 -2.648 1.00 92.38 80 MET A N 1
ATOM 637 C CA . MET A 1 80 ? 8.241 -5.835 -2.725 1.00 92.38 80 MET A CA 1
ATOM 638 C C . MET A 1 80 ? 9.363 -5.831 -3.765 1.00 92.38 80 MET A C 1
ATOM 640 O O . MET A 1 80 ? 10.436 -6.362 -3.496 1.00 92.38 80 MET A O 1
ATOM 644 N N . ASP A 1 81 ? 9.156 -5.151 -4.894 1.00 86.81 81 ASP A N 1
ATOM 645 C CA . ASP A 1 81 ? 10.125 -5.072 -5.994 1.00 86.81 81 ASP A CA 1
ATOM 646 C C . ASP A 1 81 ? 10.831 -3.711 -6.020 1.00 86.81 81 ASP A C 1
ATOM 648 O O . ASP A 1 81 ? 10.671 -2.917 -6.951 1.00 86.81 81 ASP A O 1
ATOM 652 N N . LEU A 1 82 ? 11.592 -3.414 -4.964 1.00 82.31 82 LEU A N 1
ATOM 653 C CA . LEU A 1 82 ? 12.350 -2.165 -4.873 1.00 82.31 82 LEU A CA 1
ATOM 654 C C . LEU A 1 82 ? 13.433 -2.108 -5.978 1.00 82.31 82 LEU A C 1
ATOM 656 O O . LEU A 1 82 ? 14.148 -3.096 -6.159 1.00 82.31 82 LEU A O 1
ATOM 660 N N . PRO A 1 83 ? 13.595 -0.984 -6.705 1.00 78.50 83 PRO A N 1
ATOM 661 C CA . PRO A 1 83 ? 14.725 -0.791 -7.610 1.00 78.50 83 PRO A CA 1
ATOM 662 C C . PRO A 1 83 ? 16.062 -0.906 -6.868 1.00 78.50 83 PRO A C 1
ATOM 664 O O . PRO A 1 83 ? 16.128 -0.613 -5.674 1.00 78.50 83 PRO A O 1
ATOM 667 N N . GLU A 1 84 ? 17.132 -1.275 -7.579 1.00 75.44 84 GLU A N 1
ATOM 668 C CA . GLU A 1 84 ? 18.484 -1.394 -7.000 1.00 75.44 84 GLU A CA 1
ATOM 669 C C . GLU A 1 84 ? 18.960 -0.082 -6.358 1.00 75.44 84 GLU A C 1
ATOM 671 O O . GLU A 1 84 ? 19.536 -0.095 -5.271 1.00 75.44 84 GLU A O 1
ATOM 676 N N . ASP A 1 85 ? 18.628 1.053 -6.977 1.00 78.12 85 ASP A N 1
ATOM 677 C CA . ASP A 1 85 ? 18.946 2.397 -6.477 1.00 78.12 85 ASP A CA 1
ATOM 678 C C . ASP A 1 85 ? 17.987 2.879 -5.364 1.00 78.12 85 ASP A C 1
ATOM 680 O O . ASP A 1 85 ? 18.108 3.997 -4.856 1.00 78.12 85 ASP A O 1
ATOM 684 N N . GLY A 1 86 ? 17.018 2.047 -4.971 1.00 81.00 86 GLY A N 1
ATOM 685 C CA . GLY A 1 86 ? 15.928 2.411 -4.073 1.00 81.00 86 GLY A CA 1
ATOM 686 C C . GLY A 1 86 ? 14.870 3.295 -4.741 1.00 81.00 86 GLY A C 1
ATOM 687 O O . GLY A 1 86 ? 14.828 3.451 -5.957 1.00 81.00 86 GLY A O 1
ATOM 688 N N . LEU A 1 87 ? 13.973 3.861 -3.927 1.00 84.69 87 LEU A N 1
ATOM 689 C CA . LEU A 1 87 ? 12.948 4.797 -4.399 1.00 84.69 87 LEU A CA 1
ATOM 690 C C . LEU A 1 87 ? 13.423 6.239 -4.255 1.00 84.69 87 LEU A C 1
ATOM 692 O O . LEU A 1 87 ? 13.818 6.670 -3.165 1.00 84.69 87 LEU A O 1
ATOM 696 N N . THR A 1 88 ? 13.280 7.008 -5.326 1.00 87.38 88 THR A N 1
ATOM 697 C CA . THR A 1 88 ? 13.424 8.464 -5.301 1.00 87.38 88 THR A CA 1
ATOM 698 C C . THR A 1 88 ? 12.306 9.117 -4.479 1.00 87.38 88 THR A C 1
ATOM 700 O O . THR A 1 88 ? 11.239 8.543 -4.256 1.00 87.38 88 THR A O 1
ATOM 703 N N . GLU A 1 89 ? 12.503 10.364 -4.045 1.00 85.00 89 GLU A N 1
ATOM 704 C CA . GLU A 1 89 ? 11.461 11.113 -3.320 1.00 85.00 89 GLU A CA 1
ATOM 705 C C . GLU A 1 89 ? 10.195 11.350 -4.161 1.00 85.00 89 GLU A C 1
ATOM 707 O O . GLU A 1 89 ? 9.090 11.403 -3.618 1.00 85.00 89 GLU A O 1
ATOM 712 N N . VAL A 1 90 ? 10.337 11.451 -5.487 1.00 85.38 90 VAL A N 1
ATOM 713 C CA . VAL A 1 90 ? 9.199 11.585 -6.409 1.00 85.38 90 VAL A CA 1
ATOM 714 C C . VAL A 1 90 ? 8.379 10.299 -6.429 1.00 85.38 90 VAL A C 1
ATOM 716 O O . VAL A 1 90 ? 7.158 10.353 -6.313 1.00 85.38 90 VAL A O 1
ATOM 719 N N . GLU A 1 91 ? 9.034 9.140 -6.491 1.00 87.06 91 GLU A N 1
ATOM 720 C CA . GLU A 1 91 ? 8.346 7.846 -6.459 1.00 87.06 91 GLU A CA 1
ATOM 721 C C . GLU A 1 91 ? 7.705 7.572 -5.102 1.00 87.06 91 GLU A C 1
ATOM 723 O O . GLU A 1 91 ? 6.570 7.103 -5.047 1.00 87.06 91 GLU A O 1
ATOM 728 N N . LYS A 1 92 ? 8.377 7.920 -3.996 1.00 88.44 92 LYS A N 1
ATOM 729 C CA . LYS A 1 92 ? 7.765 7.851 -2.661 1.00 88.44 92 LYS A CA 1
ATOM 730 C C . LYS A 1 92 ? 6.497 8.698 -2.600 1.00 88.44 92 LYS A C 1
ATOM 732 O O . LYS A 1 92 ? 5.486 8.236 -2.079 1.00 88.44 92 LYS A O 1
ATOM 737 N N . ARG A 1 93 ? 6.515 9.917 -3.154 1.00 87.56 93 ARG A N 1
ATOM 738 C CA . ARG A 1 93 ? 5.320 10.769 -3.217 1.00 87.56 93 ARG A CA 1
ATOM 739 C C . ARG A 1 93 ? 4.221 10.145 -4.075 1.00 87.56 93 ARG A C 1
ATOM 741 O O . ARG A 1 93 ? 3.092 10.071 -3.603 1.00 87.56 93 ARG A O 1
ATOM 748 N N . ALA A 1 94 ? 4.552 9.643 -5.261 1.00 88.62 94 ALA A N 1
ATOM 749 C CA . ALA A 1 94 ? 3.589 8.974 -6.132 1.00 88.62 94 ALA A CA 1
ATOM 750 C C . ALA A 1 94 ? 2.960 7.746 -5.448 1.00 88.62 94 ALA A C 1
ATOM 752 O O . ALA A 1 94 ? 1.752 7.557 -5.490 1.00 88.62 94 ALA A O 1
ATOM 753 N N . LEU A 1 95 ? 3.737 6.941 -4.721 1.00 89.62 95 LEU A N 1
ATOM 754 C CA . LEU A 1 95 ? 3.212 5.794 -3.971 1.00 89.62 95 LEU A CA 1
ATOM 755 C C . LEU A 1 95 ? 2.325 6.208 -2.784 1.00 89.62 95 LEU A C 1
ATOM 757 O O . LEU A 1 95 ? 1.341 5.532 -2.483 1.00 89.62 95 LEU A O 1
ATOM 761 N N . LEU A 1 96 ? 2.637 7.319 -2.110 1.00 89.44 96 LEU A N 1
ATOM 762 C CA . LEU A 1 96 ? 1.762 7.881 -1.074 1.00 89.44 96 LEU A CA 1
ATOM 763 C C . LEU A 1 96 ? 0.438 8.374 -1.672 1.00 89.44 96 LEU A C 1
ATOM 765 O O . LEU A 1 96 ? -0.625 8.056 -1.142 1.00 89.44 96 LEU A O 1
ATOM 769 N N . GLU A 1 97 ? 0.498 9.112 -2.782 1.00 88.94 97 GLU A N 1
ATOM 770 C CA . GLU A 1 97 ? -0.671 9.591 -3.530 1.00 88.94 97 GLU A CA 1
ATOM 771 C C . GLU A 1 97 ? -1.541 8.434 -4.024 1.00 88.94 97 GLU A C 1
ATOM 773 O O . GLU A 1 97 ? -2.760 8.466 -3.852 1.00 88.94 97 GLU A O 1
ATOM 778 N N . LEU A 1 98 ? -0.917 7.361 -4.512 1.00 87.88 98 LEU A N 1
ATOM 779 C CA . LEU A 1 98 ? -1.601 6.131 -4.893 1.00 87.88 98 LEU A CA 1
ATOM 780 C C . LEU A 1 98 ? -2.395 5.549 -3.716 1.00 87.88 98 LEU A C 1
ATOM 782 O O . LEU A 1 98 ? -3.551 5.157 -3.866 1.00 87.88 98 LEU A O 1
ATOM 786 N N . GLY A 1 99 ? -1.801 5.531 -2.522 1.00 85.19 99 GLY A N 1
ATOM 787 C CA . GLY A 1 99 ? -2.514 5.150 -1.310 1.00 85.19 99 GLY A CA 1
ATOM 788 C C . GLY A 1 99 ? -3.728 6.048 -1.054 1.00 85.19 99 GLY A C 1
ATOM 789 O O . GLY A 1 99 ? -4.820 5.532 -0.827 1.00 85.19 99 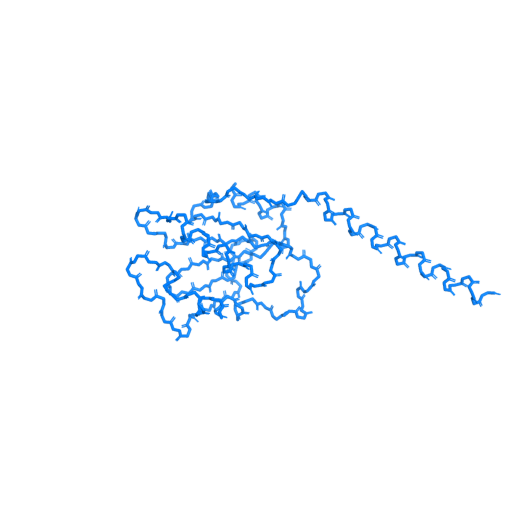GLY A O 1
ATOM 790 N N . TYR A 1 100 ? -3.595 7.372 -1.151 1.00 83.75 100 TYR A N 1
ATOM 791 C CA . TYR A 1 100 ? -4.704 8.306 -0.911 1.00 83.75 100 TYR A CA 1
ATOM 792 C C . TYR A 1 100 ? -5.856 8.179 -1.923 1.00 83.75 100 TYR A C 1
ATOM 794 O O . TYR A 1 100 ? -7.020 8.315 -1.535 1.00 83.75 100 TYR A O 1
ATOM 802 N N . GLU A 1 101 ? -5.573 7.809 -3.175 1.00 82.00 101 GLU A N 1
ATOM 803 C CA . GLU A 1 101 ? -6.590 7.499 -4.197 1.00 82.00 101 GLU A CA 1
ATOM 804 C C . GLU A 1 101 ? -7.551 6.373 -3.769 1.00 82.00 101 GLU A C 1
ATOM 806 O O . GLU A 1 101 ? -8.693 6.287 -4.235 1.00 82.00 101 GLU A O 1
ATOM 811 N N . SER A 1 102 ? -7.129 5.529 -2.824 1.00 69.19 102 SER A N 1
ATOM 812 C CA . SER A 1 102 ? -7.950 4.459 -2.257 1.00 69.19 102 SER A CA 1
ATOM 813 C C . SER A 1 102 ? -8.894 4.886 -1.119 1.00 69.19 102 SER A C 1
ATOM 815 O O . SER A 1 102 ? -9.583 4.047 -0.538 1.00 69.19 102 SER A O 1
ATOM 817 N N . LYS A 1 103 ? -8.990 6.194 -0.829 1.00 71.62 103 LYS A N 1
ATOM 818 C CA . LYS A 1 103 ? -9.824 6.800 0.235 1.00 71.62 103 LYS A CA 1
ATOM 819 C C . LYS A 1 103 ? -9.414 6.448 1.670 1.00 71.62 103 LYS A C 1
ATOM 821 O O . LYS A 1 103 ? -10.212 6.602 2.598 1.00 71.62 103 LYS A O 1
ATOM 826 N N . VAL A 1 104 ? -8.179 6.005 1.873 1.00 72.81 104 VAL A N 1
ATOM 827 C CA . VAL A 1 104 ? -7.575 5.872 3.208 1.00 72.81 104 VAL A CA 1
ATOM 828 C C . VAL A 1 104 ? -7.100 7.236 3.711 1.00 72.81 104 VAL A C 1
ATOM 830 O O . VAL A 1 104 ? -6.701 8.095 2.929 1.00 72.81 104 VAL A O 1
ATOM 833 N N . GLN A 1 105 ? -7.168 7.462 5.024 1.00 71.81 105 GLN A N 1
ATOM 834 C CA . GLN A 1 105 ? -6.830 8.770 5.606 1.00 71.81 105 GLN A CA 1
ATOM 835 C C . GLN A 1 105 ? -5.321 8.970 5.764 1.00 71.81 105 GLN A C 1
ATOM 837 O O . GLN A 1 105 ? -4.849 10.100 5.766 1.00 71.81 105 GLN A O 1
ATOM 842 N N . ASN A 1 106 ? -4.572 7.881 5.930 1.00 82.94 106 ASN A N 1
ATOM 843 C CA . ASN A 1 106 ? -3.133 7.883 6.138 1.00 82.94 106 ASN A CA 1
ATOM 844 C C . ASN A 1 106 ? -2.503 6.720 5.386 1.00 82.94 106 ASN A C 1
ATOM 846 O O . ASN A 1 106 ? -3.076 5.632 5.321 1.00 82.94 106 ASN A O 1
ATOM 850 N N . VAL A 1 107 ? -1.297 6.942 4.881 1.00 87.19 107 VAL A N 1
ATOM 851 C CA . VAL A 1 107 ? -0.527 5.947 4.139 1.00 87.19 107 VAL A CA 1
ATOM 852 C C . VAL A 1 107 ? 0.872 5.876 4.739 1.00 87.19 107 VAL A C 1
ATOM 854 O O . VAL A 1 107 ? 1.492 6.907 4.999 1.00 87.19 107 VAL A O 1
ATOM 857 N N . ILE A 1 108 ? 1.369 4.664 4.971 1.00 90.44 108 ILE A N 1
ATOM 858 C CA . ILE A 1 108 ? 2.753 4.414 5.379 1.00 90.44 108 ILE A CA 1
ATOM 859 C C . ILE A 1 108 ? 3.398 3.499 4.348 1.00 90.44 108 ILE A C 1
ATOM 861 O O . ILE A 1 108 ? 2.841 2.448 4.035 1.00 90.44 108 ILE A O 1
ATOM 865 N N . LEU A 1 109 ? 4.574 3.888 3.857 1.00 92.12 109 LEU A N 1
ATOM 866 C CA . LEU A 1 109 ? 5.367 3.073 2.942 1.00 92.12 109 LEU A CA 1
ATOM 867 C C . LEU A 1 109 ? 6.387 2.227 3.702 1.00 92.12 109 LEU A C 1
ATOM 869 O O . LEU A 1 109 ? 7.077 2.732 4.593 1.00 92.12 109 LEU A O 1
ATOM 873 N N . PHE A 1 110 ? 6.524 0.972 3.292 1.00 93.00 110 PHE A N 1
ATOM 874 C CA . PHE A 1 110 ? 7.523 0.028 3.778 1.00 93.00 110 PHE A CA 1
ATOM 875 C C . PHE A 1 110 ? 8.289 -0.605 2.624 1.00 93.00 110 PHE A C 1
ATOM 877 O O . PHE A 1 110 ? 7.748 -0.760 1.531 1.00 93.00 110 PHE A O 1
ATOM 884 N N . ASP A 1 111 ? 9.529 -1.005 2.879 1.00 92.38 111 ASP A N 1
ATOM 885 C CA . ASP A 1 111 ? 10.280 -1.875 1.975 1.00 92.38 111 ASP A CA 1
ATOM 886 C C . ASP A 1 111 ? 9.874 -3.353 2.140 1.00 92.38 111 ASP A C 1
ATOM 888 O O . ASP A 1 111 ? 9.088 -3.727 3.020 1.00 92.38 111 ASP A O 1
ATOM 892 N N . HIS A 1 112 ? 10.448 -4.216 1.303 1.00 91.12 112 HIS A N 1
ATOM 893 C CA . HIS A 1 112 ? 10.237 -5.662 1.348 1.00 91.12 112 HIS A CA 1
ATOM 894 C C . HIS A 1 112 ? 10.613 -6.285 2.707 1.00 91.12 112 HIS A C 1
ATOM 896 O O . HIS A 1 112 ? 10.021 -7.286 3.104 1.00 91.12 112 HIS A O 1
ATOM 902 N N . ALA A 1 113 ? 11.545 -5.680 3.452 1.00 90.06 113 ALA A N 1
ATOM 903 C CA . ALA A 1 113 ? 11.972 -6.126 4.777 1.00 90.06 113 ALA A CA 1
ATOM 904 C C . ALA A 1 113 ? 11.074 -5.602 5.921 1.00 90.06 113 ALA A C 1
ATOM 906 O O . ALA A 1 113 ? 11.196 -6.047 7.063 1.00 90.06 113 ALA A O 1
ATOM 907 N N . GLY A 1 114 ? 10.144 -4.685 5.635 1.00 90.06 114 GLY A N 1
ATOM 908 C CA . GLY A 1 114 ? 9.241 -4.083 6.615 1.00 90.06 114 GLY A CA 1
ATOM 909 C C . GLY A 1 114 ? 9.814 -2.859 7.341 1.00 90.06 114 GLY A C 1
ATOM 910 O O . GLY A 1 114 ? 9.258 -2.435 8.365 1.00 90.06 114 GLY A O 1
ATOM 911 N N . ASN A 1 115 ? 10.894 -2.261 6.837 1.00 90.69 115 ASN A N 1
ATOM 912 C CA . ASN A 1 115 ? 11.398 -0.975 7.311 1.00 90.69 115 ASN A CA 1
ATOM 913 C C . ASN A 1 115 ? 10.570 0.158 6.708 1.00 90.69 115 ASN A C 1
ATOM 915 O O . ASN A 1 115 ? 10.170 0.106 5.548 1.00 90.69 115 ASN A O 1
ATOM 919 N N . ALA A 1 116 ? 10.297 1.194 7.499 1.00 89.62 116 ALA A N 1
ATOM 920 C CA . ALA A 1 116 ? 9.520 2.331 7.021 1.00 89.62 116 ALA A CA 1
ATOM 921 C C . ALA A 1 116 ? 10.356 3.176 6.048 1.00 89.62 116 ALA A C 1
ATOM 923 O O . ALA A 1 116 ? 11.437 3.643 6.401 1.00 89.62 116 ALA A O 1
ATOM 924 N N . LEU A 1 117 ? 9.820 3.407 4.852 1.00 86.12 117 LEU A N 1
ATOM 925 C CA . LEU A 1 117 ? 10.422 4.253 3.817 1.00 86.12 117 LEU A CA 1
ATOM 926 C C . LEU A 1 117 ? 10.001 5.724 3.938 1.00 86.12 117 LEU A C 1
ATOM 928 O O . LEU A 1 117 ? 10.636 6.608 3.364 1.00 86.12 117 LEU A O 1
ATOM 932 N N . THR A 1 118 ? 8.942 5.992 4.704 1.00 79.94 118 THR A N 1
ATOM 933 C CA . THR A 1 118 ? 8.424 7.334 4.980 1.00 79.94 118 THR A CA 1
ATOM 934 C C . THR A 1 118 ? 8.255 7.536 6.482 1.00 79.94 118 THR A C 1
ATOM 936 O O . THR A 1 118 ? 7.780 6.651 7.196 1.00 79.94 118 THR A O 1
ATOM 939 N N . GLN A 1 119 ? 8.594 8.734 6.965 1.00 63.00 119 GLN A N 1
ATOM 940 C CA . GLN A 1 119 ? 8.214 9.177 8.304 1.00 63.00 119 GLN A CA 1
ATOM 941 C C . GLN A 1 119 ? 6.719 9.487 8.307 1.00 63.00 119 GLN A C 1
ATOM 943 O O . GLN A 1 119 ? 6.266 10.489 7.759 1.00 63.00 119 GLN A O 1
ATOM 948 N N . ALA A 1 120 ? 5.932 8.573 8.860 1.00 55.56 120 ALA A N 1
ATOM 949 C CA . ALA A 1 120 ? 4.490 8.704 8.852 1.00 55.56 120 ALA A CA 1
ATOM 950 C C . ALA A 1 120 ? 4.049 9.866 9.763 1.00 55.56 120 ALA A C 1
ATOM 952 O O . ALA A 1 120 ? 4.201 9.794 10.983 1.00 55.56 120 ALA A O 1
ATOM 953 N N . ASN A 1 121 ? 3.450 10.913 9.188 1.00 51.97 121 ASN A N 1
ATOM 954 C CA . ASN A 1 121 ? 2.689 11.915 9.942 1.00 51.97 121 ASN A CA 1
ATOM 955 C C . ASN A 1 121 ? 1.319 11.327 10.311 1.00 51.97 121 ASN A C 1
ATOM 957 O O . ASN A 1 121 ? 0.286 11.743 9.796 1.00 51.97 121 ASN A O 1
ATOM 961 N N . LEU A 1 122 ? 1.309 10.300 11.162 1.00 55.62 122 LEU A N 1
ATOM 962 C CA . LEU A 1 122 ? 0.065 9.683 11.614 1.00 55.62 122 LEU A CA 1
ATOM 963 C C . LEU A 1 122 ? -0.586 10.564 12.682 1.00 55.62 122 LEU A C 1
ATOM 965 O O . LEU A 1 122 ? 0.078 10.906 13.667 1.00 55.62 122 LEU A O 1
ATOM 969 N N . PRO A 1 123 ? -1.891 10.867 12.586 1.00 50.62 123 PRO A N 1
ATOM 970 C CA . PRO A 1 123 ? -2.624 11.349 13.741 1.00 50.62 123 PRO A CA 1
ATOM 971 C C . PRO A 1 123 ? -2.536 10.285 14.842 1.00 50.62 123 PRO A C 1
ATOM 973 O O . PRO A 1 123 ? -2.684 9.087 14.594 1.00 50.62 123 PRO A O 1
ATOM 976 N N . SER A 1 124 ? -2.261 10.716 16.071 1.00 50.72 124 SER A N 1
ATOM 977 C CA . SER A 1 124 ? -2.134 9.810 17.211 1.00 50.72 124 SER A CA 1
ATOM 978 C C . SER A 1 124 ? -3.389 8.937 17.360 1.00 50.72 124 SER A C 1
ATOM 980 O O . SER A 1 124 ? -4.515 9.420 17.237 1.00 50.72 124 SER A O 1
ATOM 982 N N . GLN A 1 125 ? -3.206 7.645 17.657 1.00 55.84 125 GLN A N 1
ATOM 983 C CA . GLN A 1 125 ? -4.296 6.674 17.856 1.00 55.84 125 GLN A CA 1
ATOM 984 C C . GLN A 1 125 ? -5.341 7.176 18.872 1.00 55.84 125 GLN A C 1
ATOM 986 O O . GLN A 1 125 ? -6.538 6.966 18.693 1.00 55.84 125 GLN A O 1
ATOM 991 N N . HIS A 1 126 ? -4.907 7.934 19.885 1.00 52.53 126 HIS A N 1
ATOM 992 C CA . HIS A 1 126 ? -5.794 8.582 20.852 1.00 52.53 126 HIS A CA 1
ATOM 993 C C . HIS A 1 126 ? -6.828 9.517 20.213 1.00 52.53 126 HIS A C 1
ATOM 995 O O . HIS A 1 126 ? -7.967 9.550 20.669 1.00 52.53 126 HIS A O 1
ATOM 1001 N N . ARG A 1 127 ? -6.484 10.240 19.141 1.00 55.09 127 ARG A N 1
ATOM 1002 C CA . ARG A 1 127 ? -7.401 11.175 18.473 1.00 55.09 127 ARG A CA 1
ATOM 1003 C C . ARG A 1 127 ? -8.590 10.449 17.835 1.00 55.09 127 ARG A C 1
ATOM 1005 O O . ARG A 1 127 ? -9.715 10.930 17.928 1.00 55.09 127 ARG A O 1
ATOM 1012 N N . LEU A 1 128 ? -8.356 9.274 17.249 1.00 59.00 128 LEU A N 1
ATOM 1013 C CA . LEU A 1 128 ? -9.410 8.420 16.690 1.00 59.00 128 LEU A CA 1
ATOM 1014 C C . LEU A 1 128 ? -10.315 7.845 17.787 1.00 59.00 128 LEU A C 1
ATOM 1016 O O . LEU A 1 128 ? -11.537 7.892 17.650 1.00 59.00 128 LEU A O 1
ATOM 1020 N N . THR A 1 129 ? -9.740 7.379 18.901 1.00 61.12 129 THR A N 1
ATOM 1021 C CA . THR A 1 129 ? -10.512 6.88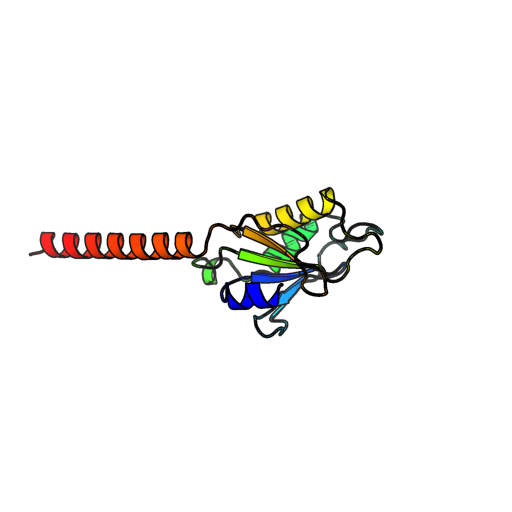8 20.055 1.00 61.12 129 THR A CA 1
ATOM 1022 C C . THR A 1 129 ? -11.393 7.986 20.658 1.00 61.12 129 THR A C 1
ATOM 1024 O O . THR A 1 129 ? -12.563 7.740 20.941 1.00 61.12 129 THR A O 1
ATOM 1027 N N . ILE A 1 130 ? -10.874 9.211 20.788 1.00 67.44 130 ILE A N 1
ATOM 1028 C CA . ILE A 1 130 ? -11.622 10.366 21.310 1.00 67.44 130 ILE A CA 1
ATOM 1029 C C . ILE A 1 130 ? -12.816 10.707 20.412 1.00 67.44 130 ILE A C 1
ATOM 1031 O O . ILE A 1 130 ? -13.922 10.883 20.918 1.00 67.44 130 ILE A O 1
ATOM 1035 N N . ILE A 1 131 ? -12.625 10.748 19.088 1.00 69.38 131 ILE A N 1
ATOM 1036 C CA . ILE A 1 131 ? -13.722 11.009 18.141 1.00 69.38 131 ILE A CA 1
ATOM 1037 C C . ILE A 1 131 ? -14.803 9.924 18.259 1.00 69.38 131 ILE A C 1
ATOM 1039 O O . ILE A 1 131 ? -15.989 10.248 18.308 1.00 69.38 131 ILE A O 1
ATOM 1043 N N . LYS A 1 132 ? -14.407 8.648 18.368 1.00 70.44 132 LYS A N 1
ATOM 1044 C CA . LYS A 1 132 ? -15.335 7.517 18.541 1.00 70.44 132 LYS A CA 1
ATOM 1045 C C . LYS A 1 132 ? -16.180 7.658 19.812 1.00 70.44 132 LYS A C 1
ATOM 1047 O O . LYS A 1 132 ? -17.398 7.503 19.756 1.00 70.44 132 LYS A O 1
ATOM 1052 N N . ILE A 1 133 ? -15.540 7.983 20.937 1.00 79.19 133 ILE A N 1
ATOM 1053 C CA . ILE A 1 133 ? -16.213 8.188 22.228 1.00 79.19 133 ILE A CA 1
ATOM 1054 C C . ILE A 1 133 ? -17.191 9.362 22.139 1.00 79.19 133 ILE A C 1
ATOM 1056 O O . ILE A 1 133 ? -18.343 9.233 22.545 1.00 79.19 133 ILE A O 1
ATOM 1060 N N . PHE A 1 134 ? -16.762 10.486 21.564 1.00 84.50 134 PHE A N 1
ATOM 1061 C CA . PHE A 1 134 ? -17.606 11.671 21.430 1.00 84.50 134 PHE A CA 1
ATOM 1062 C C . PHE A 1 134 ? -18.862 11.388 20.596 1.00 84.50 134 PHE A C 1
ATOM 1064 O O . PHE A 1 134 ? -19.965 11.769 20.980 1.00 84.50 134 PHE A O 1
ATOM 1071 N N . LEU A 1 135 ? -18.716 10.652 19.493 1.00 84.31 135 LEU A N 1
ATOM 1072 C CA . LEU A 1 135 ? -19.832 10.287 18.622 1.00 84.31 135 LEU A CA 1
ATOM 1073 C C . LEU A 1 135 ? -20.827 9.352 19.331 1.00 84.31 135 LEU A C 1
ATOM 1075 O O . LEU A 1 135 ? -22.037 9.526 19.193 1.00 84.31 135 LEU A O 1
ATOM 1079 N N . MET A 1 136 ? -20.333 8.425 20.161 1.00 85.62 136 MET A N 1
ATOM 1080 C CA . MET A 1 136 ? -21.182 7.573 21.001 1.00 85.62 136 MET A CA 1
ATOM 1081 C C . MET A 1 136 ? -21.978 8.391 22.030 1.00 85.62 136 MET A C 1
ATOM 1083 O O . MET A 1 136 ? -23.170 8.152 22.212 1.00 85.62 136 MET A O 1
ATOM 1087 N N . ILE A 1 137 ? -21.345 9.388 22.660 1.00 89.19 137 ILE A N 1
ATOM 1088 C CA . ILE A 1 137 ? -22.006 10.295 23.610 1.00 89.19 137 ILE A CA 1
ATOM 1089 C C . ILE A 1 137 ? -23.108 11.096 22.907 1.00 89.19 137 ILE A C 1
ATOM 1091 O O . ILE A 1 137 ? -24.226 11.156 23.411 1.00 89.19 137 ILE A O 1
ATOM 1095 N N . VAL A 1 138 ? -22.831 11.663 21.728 1.00 91.38 138 VAL A N 1
ATOM 1096 C CA . VAL A 1 138 ? -23.828 12.423 20.954 1.00 91.38 138 VAL A CA 1
ATOM 1097 C C . VAL A 1 138 ? -25.039 11.553 20.608 1.00 91.38 138 VAL A C 1
ATOM 1099 O O . VAL A 1 138 ? -26.170 11.982 20.823 1.00 91.38 138 VAL A O 1
ATOM 1102 N N . ILE A 1 139 ? -24.823 10.318 20.140 1.00 90.62 139 ILE A N 1
ATOM 1103 C CA . ILE A 1 139 ? -25.919 9.375 19.856 1.00 90.62 139 ILE A CA 1
ATOM 1104 C C . ILE A 1 139 ? -26.738 9.099 21.122 1.00 90.62 139 ILE A C 1
ATOM 1106 O O . ILE A 1 139 ? -27.967 9.133 21.075 1.00 90.62 139 ILE A O 1
ATOM 1110 N N . MET A 1 140 ? -26.079 8.868 22.261 1.00 92.06 140 MET A N 1
ATOM 1111 C CA . MET A 1 140 ? -26.768 8.597 23.524 1.00 92.06 140 MET A CA 1
ATOM 1112 C C . MET A 1 140 ? -27.636 9.783 23.976 1.00 92.06 140 MET A C 1
ATOM 1114 O O . MET A 1 140 ? -28.763 9.584 24.424 1.00 92.06 140 MET A O 1
ATOM 1118 N N . VAL A 1 141 ? -27.143 11.016 23.810 1.00 91.38 141 VAL A N 1
ATOM 1119 C CA . VAL A 1 141 ? -27.881 12.248 24.136 1.00 91.38 141 VAL A CA 1
ATOM 1120 C C . VAL A 1 141 ? -29.106 12.421 23.236 1.00 91.38 141 VAL A C 1
ATOM 1122 O O . VAL A 1 141 ? -30.177 12.757 23.736 1.00 91.38 141 VAL A O 1
ATOM 1125 N N . VAL A 1 142 ? -28.981 12.151 21.933 1.00 91.25 142 VAL A N 1
ATOM 1126 C CA . VAL A 1 142 ? -30.103 12.233 20.979 1.00 91.25 142 VAL A CA 1
ATOM 1127 C C . VAL A 1 142 ? -31.177 11.181 21.279 1.00 91.25 142 VAL A C 1
ATOM 1129 O O . VAL A 1 142 ? -32.371 11.469 21.205 1.00 91.25 142 VAL A O 1
ATOM 1132 N N . LEU A 1 143 ? -30.778 9.964 21.657 1.00 89.69 143 LEU A N 1
ATOM 1133 C CA . LEU A 1 143 ? -31.721 8.914 22.052 1.00 89.69 143 LEU A CA 1
ATOM 1134 C C . LEU A 1 143 ? -32.453 9.271 23.355 1.00 89.69 143 LEU A C 1
ATOM 1136 O O . LEU A 1 143 ? -33.670 9.109 23.439 1.00 89.69 143 LEU A O 1
ATOM 1140 N N . ALA A 1 144 ? -31.737 9.811 24.345 1.00 86.50 144 ALA A N 1
ATOM 1141 C CA . ALA A 1 144 ? -32.323 10.231 25.615 1.00 86.50 144 ALA A CA 1
ATOM 1142 C C . ALA A 1 144 ? -33.293 11.415 25.456 1.00 86.50 144 ALA A C 1
ATOM 1144 O O . ALA A 1 144 ? -34.361 11.416 26.067 1.00 86.50 144 ALA A O 1
ATOM 1145 N N . SER A 1 145 ? -32.967 12.402 24.614 1.00 85.38 145 SER A N 1
ATOM 1146 C CA . SER A 1 145 ? -33.863 13.537 24.353 1.00 85.38 145 SER A CA 1
ATOM 1147 C C . SER A 1 145 ? -35.129 13.116 23.603 1.00 85.38 145 SER A C 1
ATOM 1149 O O . SER A 1 145 ? -36.213 13.601 23.916 1.00 85.38 145 SER A O 1
ATOM 1151 N N . SER A 1 146 ? -35.017 12.161 22.676 1.00 85.00 146 SER A N 1
ATOM 1152 C CA . SER A 1 146 ? -36.164 11.586 21.958 1.00 85.00 146 SER A CA 1
ATOM 1153 C C . SER A 1 146 ? -37.113 10.825 22.896 1.00 85.00 146 SER A C 1
ATOM 1155 O O . SER A 1 146 ? -38.332 10.913 22.754 1.00 85.00 146 SER A O 1
ATOM 1157 N N . TRP A 1 147 ? -36.568 10.122 23.894 1.00 79.00 147 TRP A N 1
ATOM 1158 C CA . TRP A 1 147 ? -37.358 9.455 24.935 1.00 79.00 147 TRP A CA 1
ATOM 1159 C C . TRP A 1 147 ? -38.067 10.457 25.858 1.00 79.00 147 TRP A C 1
ATOM 1161 O O . TRP A 1 147 ? -39.217 10.259 26.231 1.00 79.00 147 TRP A O 1
ATOM 1171 N N . PHE A 1 148 ? -37.407 11.565 26.202 1.00 78.00 148 PHE A N 1
ATOM 1172 C CA . PHE A 1 148 ? -37.977 12.596 27.074 1.00 78.00 148 PHE A CA 1
ATOM 1173 C C . PHE A 1 148 ? -39.122 13.390 26.418 1.00 78.00 148 PHE A C 1
ATOM 1175 O O . PHE A 1 148 ? -40.010 13.863 27.110 1.00 78.00 148 PHE A O 1
ATOM 1182 N N . LEU A 1 149 ? -39.124 13.521 25.088 1.00 70.75 149 LEU A N 1
ATOM 1183 C CA . LEU A 1 149 ? -40.189 14.187 24.321 1.00 70.75 149 LEU A CA 1
ATOM 1184 C C . LEU A 1 149 ? -41.438 13.315 24.093 1.00 70.75 149 LEU A C 1
ATOM 1186 O O . LEU A 1 149 ? -42.446 13.823 23.608 1.00 70.75 149 LEU A O 1
ATOM 1190 N N . THR A 1 150 ? -41.361 12.015 24.384 1.00 71.12 150 THR A N 1
ATOM 1191 C CA . THR A 1 150 ? -42.461 11.051 24.190 1.00 71.12 150 THR A CA 1
ATOM 1192 C C . THR A 1 150 ? -43.124 10.609 25.501 1.00 71.12 150 THR A C 1
ATOM 1194 O O . THR A 1 150 ? -44.077 9.830 25.451 1.00 71.12 150 THR A O 1
ATOM 1197 N N . LEU A 1 151 ? -42.645 11.117 26.644 1.00 60.88 151 LEU A N 1
ATOM 1198 C CA . LEU A 1 151 ? -43.191 10.917 27.991 1.00 60.88 151 LEU A CA 1
ATOM 1199 C C . LEU A 1 151 ? -44.045 12.122 28.415 1.00 60.88 151 LEU A C 1
ATOM 1201 O O . LEU A 1 151 ? -45.076 11.893 29.084 1.00 60.88 151 LEU A O 1
#

pLDDT: mean 79.88, std 13.19, range [42.47, 94.5]